Protein AF-A0A7V6C070-F1 (afdb_monomer)

Sequence (90 aa):
MRPPKCVICNRTLRDNVDFARVNFTLSQEDAAYNEEMRNRKPPIIGWSVRGEAWFCEFHIEAAKNNRDLSLSEAIKKIKNGSASKDSRAK

pLDDT: mean 83.17, std 14.58, range [36.03, 94.5]

Foldseek 3Di:
DQAAAAPQVRDGDDPPFDKDKAAADDDPVLVVVQVVQCPDPVRDPPDDRARIGMHTPVCVVLRNVRRDHGPVVSSVVSNVVVVVVPPDDD

Mean predicted aligned error: 7.17 Å

Nearest PDB structures (foldseek):
  8ove-assembly1_AV  TM=3.292E-01  e=1.668E-01  Trypanosoma brucei brucei
  8a3w-assembly1_Sb  TM=3.575E-01  e=3.757E-01  Leishmania major strain Friedlin
  8rxx-assembly1_Sb  TM=3.286E-01  e=6.033E-01  Leishmania major strain Friedlin
  8oo0-assembly1_Sa  TM=3.173E-01  e=3.757E-01  Thermochaetoides thermophila

Radius of gyration: 14.94 Å; Cα contacts (8 Å, |Δi|>4): 106; chains: 1; bounding box: 33×30×48 Å

Secondary structure (DSSP, 8-state):
-PPPB-TTT-PBP-TTS-EEEEE-BPPHHHHHHHHHHHH-SS--TT---TTEEEEETTTHHHHHTTTTSBHHHHHHHHHHHHGGG-----

Structure (mmCIF, N/CA/C/O backbone):
data_AF-A0A7V6C070-F1
#
_entry.id   AF-A0A7V6C070-F1
#
loop_
_atom_site.group_PDB
_atom_site.id
_atom_site.type_symbol
_atom_site.label_atom_id
_atom_site.label_alt_id
_atom_site.label_comp_id
_atom_site.label_asym_id
_atom_site.label_entity_id
_atom_site.label_seq_id
_atom_site.pdbx_PDB_ins_code
_atom_site.Cartn_x
_atom_site.Cartn_y
_atom_site.Cartn_z
_atom_site.occupancy
_atom_site.B_iso_or_equiv
_atom_site.auth_seq_id
_atom_site.auth_comp_id
_atom_site.auth_asym_id
_atom_site.auth_atom_id
_atom_site.pdbx_PDB_model_num
ATOM 1 N N . MET A 1 1 ? 13.106 -14.114 1.503 1.00 56.16 1 MET A N 1
ATOM 2 C CA . MET A 1 1 ? 12.115 -13.016 1.425 1.00 56.16 1 MET A CA 1
ATOM 3 C C . MET A 1 1 ? 11.884 -12.470 2.824 1.00 56.16 1 MET A C 1
ATOM 5 O O . MET A 1 1 ? 11.765 -13.271 3.742 1.00 56.16 1 MET A O 1
ATOM 9 N N . ARG A 1 2 ? 11.865 -11.143 3.021 1.00 66.12 2 ARG A N 1
ATOM 10 C CA . ARG A 1 2 ? 11.416 -10.584 4.308 1.00 66.12 2 ARG A CA 1
ATOM 11 C C . ARG A 1 2 ? 9.915 -10.869 4.448 1.00 66.12 2 ARG A C 1
ATOM 13 O O . ARG A 1 2 ? 9.204 -10.683 3.461 1.00 66.12 2 ARG A O 1
ATOM 20 N N . PRO A 1 3 ? 9.438 -11.319 5.616 1.00 77.75 3 PRO A N 1
ATOM 21 C CA . PRO A 1 3 ? 8.020 -11.576 5.802 1.00 77.75 3 PRO A CA 1
ATOM 22 C C . PRO A 1 3 ? 7.228 -10.264 5.667 1.00 77.75 3 PRO A C 1
ATOM 24 O O . PRO A 1 3 ? 7.738 -9.205 6.066 1.00 77.75 3 PRO A O 1
ATOM 27 N N . PRO A 1 4 ? 6.015 -10.307 5.091 1.00 86.69 4 PRO A N 1
ATOM 28 C CA . PRO A 1 4 ? 5.195 -9.118 4.927 1.00 86.69 4 PRO A CA 1
ATOM 29 C C . PRO A 1 4 ? 4.880 -8.508 6.297 1.00 86.69 4 PRO A C 1
ATOM 31 O O . PRO A 1 4 ? 4.738 -9.208 7.299 1.00 86.69 4 PRO A O 1
ATOM 34 N N . LYS A 1 5 ? 4.808 -7.178 6.366 1.00 90.62 5 LYS A N 1
ATOM 35 C CA . LYS A 1 5 ? 4.505 -6.445 7.602 1.00 90.62 5 LYS A CA 1
ATOM 36 C C . LYS A 1 5 ? 3.315 -5.539 7.385 1.00 90.62 5 LYS A C 1
ATOM 38 O O . LYS A 1 5 ? 3.257 -4.842 6.377 1.00 90.62 5 LYS A O 1
ATOM 43 N N . CYS A 1 6 ? 2.402 -5.503 8.350 1.00 91.62 6 CYS A N 1
ATOM 44 C CA . CYS A 1 6 ? 1.324 -4.525 8.314 1.00 91.62 6 CYS A CA 1
ATOM 45 C C . CYS A 1 6 ? 1.911 -3.113 8.431 1.00 91.62 6 CYS A C 1
ATOM 47 O O . CYS A 1 6 ? 2.584 -2.819 9.416 1.00 91.62 6 CYS A O 1
ATOM 49 N N . VAL A 1 7 ? 1.621 -2.229 7.475 1.00 91.94 7 VAL A N 1
ATOM 50 C CA . VAL A 1 7 ? 2.143 -0.847 7.474 1.00 91.94 7 VAL A CA 1
ATOM 51 C C . VAL A 1 7 ? 1.597 0.012 8.628 1.00 91.94 7 VAL A C 1
ATOM 53 O O . VAL A 1 7 ? 2.208 1.006 9.015 1.00 91.94 7 VAL A O 1
ATOM 56 N N . ILE A 1 8 ? 0.459 -0.385 9.208 1.00 92.06 8 ILE A N 1
ATOM 57 C CA . ILE A 1 8 ? -0.170 0.303 10.342 1.00 92.06 8 ILE A CA 1
ATOM 58 C C . ILE A 1 8 ? 0.409 -0.194 11.673 1.00 92.06 8 ILE A C 1
ATOM 60 O O . ILE A 1 8 ? 0.955 0.602 12.429 1.00 92.06 8 ILE A O 1
ATOM 64 N N . CYS A 1 9 ? 0.341 -1.506 11.938 1.00 89.25 9 CYS A N 1
ATOM 65 C CA . CYS A 1 9 ? 0.805 -2.105 13.199 1.00 89.25 9 CYS A CA 1
ATOM 66 C C . CYS A 1 9 ? 2.324 -2.294 13.285 1.00 89.25 9 CYS A C 1
ATOM 68 O O . CYS A 1 9 ? 2.835 -2.613 14.353 1.00 89.25 9 CYS A O 1
ATOM 70 N N . ASN A 1 10 ? 3.027 -2.268 12.150 1.00 89.00 10 ASN A N 1
ATOM 71 C CA . ASN A 1 10 ? 4.413 -2.726 12.007 1.00 89.00 10 ASN A CA 1
ATOM 72 C C . ASN A 1 10 ? 4.657 -4.189 12.461 1.00 89.00 10 ASN A C 1
ATOM 74 O O . ASN A 1 10 ? 5.799 -4.619 12.637 1.00 89.00 10 ASN A O 1
ATOM 78 N N . ARG A 1 11 ? 3.585 -4.981 12.632 1.00 85.75 11 ARG A N 1
ATOM 79 C CA . ARG A 1 11 ? 3.651 -6.399 13.011 1.00 85.75 11 ARG A CA 1
ATOM 80 C C . ARG A 1 11 ? 3.967 -7.271 11.801 1.00 85.75 11 ARG A C 1
ATOM 82 O O . ARG A 1 11 ? 3.468 -7.018 10.703 1.00 85.75 11 ARG A O 1
ATOM 89 N N . THR A 1 12 ? 4.768 -8.309 12.021 1.00 88.69 12 THR A N 1
ATOM 90 C CA . THR A 1 12 ? 5.050 -9.324 11.000 1.00 88.69 12 THR A CA 1
ATOM 91 C C . THR A 1 12 ? 3.802 -10.163 10.764 1.00 88.69 12 THR A C 1
ATOM 93 O O . THR A 1 12 ? 3.213 -10.670 11.714 1.00 88.69 12 THR A O 1
ATOM 96 N N . LEU A 1 13 ? 3.404 -10.286 9.506 1.00 86.50 13 LEU A N 1
ATOM 97 C CA . LEU A 1 13 ? 2.301 -11.118 9.057 1.00 86.50 13 LEU A CA 1
ATOM 98 C C . LEU A 1 13 ? 2.870 -12.521 8.810 1.00 86.50 13 LEU A C 1
ATOM 100 O O . LEU A 1 13 ? 3.851 -12.670 8.080 1.00 86.50 13 LEU A O 1
ATOM 104 N N . ARG A 1 14 ? 2.322 -13.521 9.501 1.00 80.75 14 ARG A N 1
ATOM 105 C CA . ARG A 1 14 ? 2.711 -14.933 9.391 1.00 80.75 14 ARG A CA 1
A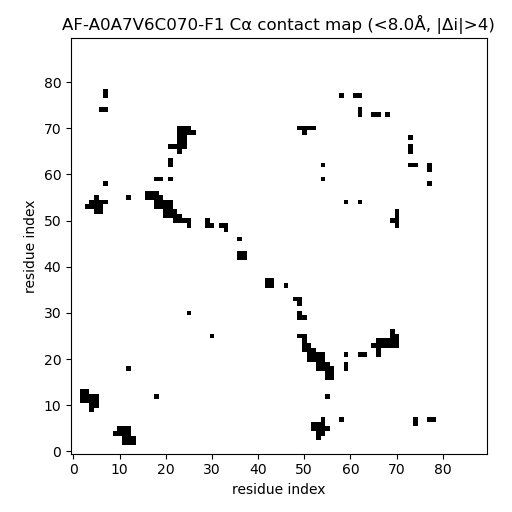TOM 106 C C . ARG A 1 14 ? 1.511 -15.756 8.938 1.00 80.75 14 ARG A C 1
ATOM 108 O O . ARG A 1 14 ? 0.378 -15.283 9.016 1.00 80.75 14 ARG A O 1
ATOM 115 N N . ASP A 1 15 ? 1.797 -16.968 8.485 1.00 65.06 15 ASP A N 1
ATOM 116 C CA . ASP A 1 15 ? 0.810 -17.931 8.006 1.00 65.06 15 ASP A CA 1
ATOM 117 C C . ASP A 1 15 ? -0.291 -18.171 9.063 1.00 65.06 15 ASP A C 1
ATOM 119 O O . ASP A 1 15 ? -0.001 -18.204 10.262 1.00 65.06 15 ASP A O 1
ATOM 123 N N . ASN A 1 16 ? -1.542 -18.326 8.605 1.00 62.72 16 ASN A N 1
ATOM 124 C CA . ASN A 1 16 ? -2.797 -18.467 9.379 1.00 62.72 16 ASN A CA 1
ATOM 125 C C . ASN A 1 16 ? -3.494 -17.182 9.866 1.00 62.72 16 ASN A C 1
ATOM 127 O O . ASN A 1 16 ? -4.399 -17.263 10.693 1.00 62.72 16 ASN A O 1
ATOM 131 N N . VAL A 1 17 ? -3.124 -16.006 9.358 1.00 72.44 17 VAL A N 1
ATOM 132 C CA . VAL A 1 17 ? -3.869 -14.760 9.606 1.00 72.44 17 VAL A CA 1
ATOM 133 C C . VAL A 1 17 ? -4.296 -14.177 8.269 1.00 72.44 17 VAL A C 1
ATOM 135 O O . VAL A 1 17 ? -3.479 -14.121 7.351 1.00 72.44 17 VAL A O 1
ATOM 138 N N . ASP A 1 18 ? -5.537 -13.711 8.149 1.00 84.00 18 ASP A N 1
ATOM 139 C CA . ASP A 1 18 ? -5.966 -13.006 6.944 1.00 84.00 18 ASP A CA 1
ATOM 140 C C . ASP A 1 18 ? -5.132 -11.729 6.781 1.00 84.00 18 ASP A C 1
ATOM 142 O O . ASP A 1 18 ? -5.121 -10.828 7.623 1.00 84.00 18 ASP A O 1
ATOM 146 N N . PHE A 1 19 ? -4.372 -11.645 5.696 1.00 89.94 19 PHE A N 1
ATOM 147 C CA . PHE A 1 19 ? -3.642 -10.444 5.328 1.00 89.94 19 PHE A CA 1
ATOM 148 C C . PHE A 1 19 ? -3.616 -10.302 3.814 1.00 89.94 19 PHE A C 1
ATOM 150 O O . PHE A 1 19 ? -3.588 -11.284 3.078 1.00 89.94 19 PHE A O 1
ATOM 157 N N . ALA A 1 20 ? -3.599 -9.063 3.332 1.00 90.44 20 ALA A N 1
ATOM 158 C CA . ALA A 1 20 ? -3.464 -8.816 1.905 1.00 90.44 20 ALA A CA 1
ATOM 159 C C . ALA A 1 20 ? -2.637 -7.578 1.621 1.00 90.44 20 ALA A C 1
ATOM 161 O O . ALA A 1 20 ? -2.511 -6.660 2.441 1.00 90.44 20 ALA A O 1
ATOM 162 N N . ARG A 1 21 ? -2.098 -7.569 0.407 1.00 91.88 21 ARG A N 1
ATOM 163 C CA . ARG A 1 21 ? -1.517 -6.389 -0.205 1.00 91.88 21 ARG A CA 1
ATOM 164 C C . ARG A 1 21 ? -2.631 -5.596 -0.876 1.00 91.88 21 ARG A C 1
ATOM 166 O O . ARG A 1 21 ? -3.426 -6.165 -1.621 1.00 91.88 21 ARG A O 1
ATOM 173 N N . VAL A 1 22 ? -2.687 -4.303 -0.594 1.00 93.38 22 VAL A N 1
ATOM 174 C CA . VAL A 1 22 ? -3.651 -3.374 -1.187 1.00 93.38 22 VAL A CA 1
ATOM 175 C C . VAL A 1 22 ? -2.886 -2.345 -2.007 1.00 93.38 22 VAL A C 1
ATOM 177 O O . VAL A 1 22 ? -1.847 -1.848 -1.564 1.00 93.38 22 VAL A O 1
ATOM 180 N N . ASN A 1 23 ? -3.419 -2.055 -3.192 1.00 93.75 23 ASN A N 1
ATOM 181 C CA . ASN A 1 23 ? -2.888 -1.065 -4.116 1.00 93.75 23 ASN A CA 1
ATOM 182 C C . ASN A 1 23 ? -3.689 0.230 -3.967 1.00 93.75 23 ASN A C 1
ATOM 184 O O . ASN A 1 23 ? -4.919 0.191 -3.893 1.00 93.75 23 ASN A O 1
ATOM 188 N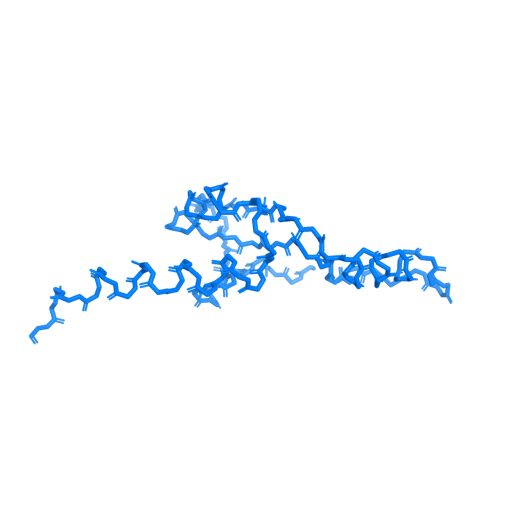 N . PHE A 1 24 ? -2.980 1.348 -3.933 1.00 94.50 24 PHE A N 1
ATOM 189 C CA . PHE A 1 24 ? -3.509 2.695 -3.768 1.00 94.50 24 PHE A CA 1
ATOM 190 C C . PHE A 1 24 ? -3.281 3.520 -5.027 1.00 94.50 24 PHE A C 1
ATOM 192 O O . PHE A 1 24 ? -2.421 3.193 -5.851 1.00 94.50 24 PHE A O 1
ATOM 199 N N . THR A 1 25 ? -4.017 4.621 -5.143 1.00 9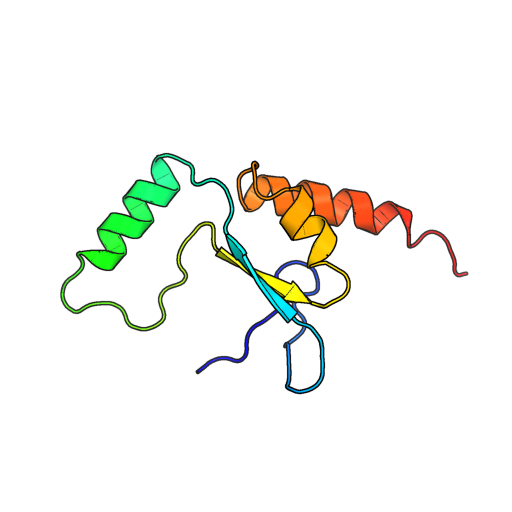3.75 25 THR A N 1
ATOM 200 C CA . THR A 1 25 ? -3.767 5.631 -6.169 1.00 93.75 25 THR A CA 1
ATOM 201 C C . THR A 1 25 ? -2.333 6.143 -6.068 1.00 93.75 25 THR A C 1
ATOM 203 O O . THR A 1 25 ? -1.853 6.523 -4.997 1.00 93.75 25 THR A O 1
ATOM 206 N N . LEU A 1 26 ? -1.637 6.146 -7.202 1.00 92.56 26 LEU A N 1
ATOM 207 C CA . LEU A 1 26 ? -0.284 6.676 -7.305 1.00 92.56 26 LEU A CA 1
ATOM 208 C C . LEU A 1 26 ? -0.332 8.172 -7.590 1.00 92.56 26 LEU A C 1
ATOM 210 O O . LEU A 1 26 ? -1.094 8.622 -8.445 1.00 92.56 26 LEU A O 1
ATOM 214 N N . SER A 1 27 ? 0.530 8.933 -6.918 1.00 89.50 27 SER A N 1
ATOM 215 C CA . SER A 1 27 ? 0.884 10.266 -7.397 1.00 89.50 27 SER A CA 1
ATOM 216 C C . SER A 1 27 ? 1.738 10.155 -8.667 1.00 89.50 27 SER A C 1
ATOM 218 O O . SER A 1 27 ? 2.316 9.103 -8.961 1.00 89.50 27 SER A O 1
ATOM 220 N N . GLN A 1 28 ? 1.858 11.253 -9.415 1.00 90.12 28 GLN A N 1
ATOM 221 C CA . GLN A 1 28 ? 2.742 11.307 -10.584 1.00 90.12 28 GLN A CA 1
ATOM 222 C C . GLN A 1 28 ? 4.201 10.993 -10.209 1.00 90.12 28 GLN A C 1
ATOM 224 O O . GLN A 1 28 ? 4.890 10.282 -10.937 1.00 90.12 28 GLN A O 1
ATOM 229 N N . GLU A 1 29 ? 4.649 11.463 -9.043 1.00 89.38 29 GLU A N 1
ATOM 230 C CA . GLU A 1 29 ? 5.988 11.194 -8.511 1.00 89.38 29 GLU A CA 1
ATOM 231 C C . GLU A 1 29 ? 6.185 9.712 -8.161 1.00 89.38 29 GLU A C 1
ATOM 233 O O . GLU A 1 29 ? 7.230 9.135 -8.458 1.00 89.38 29 GLU A O 1
ATOM 238 N N . ASP A 1 30 ? 5.178 9.072 -7.559 1.00 89.44 30 ASP A N 1
ATOM 239 C CA . ASP A 1 30 ? 5.242 7.652 -7.211 1.00 89.44 30 ASP A CA 1
ATOM 240 C C . ASP A 1 30 ? 5.234 6.762 -8.455 1.00 89.44 30 ASP A C 1
ATOM 242 O O . ASP A 1 30 ? 5.964 5.770 -8.508 1.00 89.44 30 ASP A O 1
ATOM 246 N N . ALA A 1 31 ? 4.453 7.132 -9.472 1.00 91.25 31 ALA A N 1
ATOM 247 C CA . ALA A 1 31 ? 4.454 6.455 -10.762 1.00 91.25 31 ALA A CA 1
ATOM 248 C C . ALA A 1 31 ? 5.821 6.571 -11.457 1.00 91.25 31 ALA A C 1
ATOM 250 O O . ALA A 1 31 ? 6.372 5.551 -11.873 1.00 91.25 31 ALA A O 1
ATOM 251 N N . ALA A 1 32 ? 6.401 7.777 -11.503 1.00 92.00 32 ALA A N 1
ATOM 252 C CA . ALA A 1 32 ? 7.717 8.015 -12.092 1.00 92.00 32 ALA A CA 1
ATOM 253 C C . ALA A 1 32 ? 8.827 7.245 -11.357 1.00 92.00 32 ALA A C 1
ATOM 255 O O . ALA A 1 32 ? 9.648 6.588 -11.992 1.00 92.00 32 ALA A O 1
ATOM 256 N N . TYR A 1 33 ? 8.816 7.245 -10.019 1.00 90.69 33 TYR A N 1
ATOM 257 C CA . TYR A 1 33 ? 9.751 6.446 -9.221 1.00 90.69 33 TYR A CA 1
ATOM 258 C C . TYR A 1 33 ? 9.606 4.950 -9.513 1.00 90.69 33 TYR A C 1
ATOM 260 O O . TYR A 1 33 ? 10.598 4.233 -9.663 1.00 90.69 33 TYR A O 1
ATOM 268 N N . ASN A 1 34 ? 8.363 4.469 -9.596 1.00 91.31 34 ASN A N 1
ATOM 269 C CA . ASN A 1 34 ? 8.096 3.065 -9.863 1.00 91.31 34 ASN A CA 1
ATOM 270 C C . ASN A 1 34 ? 8.594 2.635 -11.250 1.00 91.31 34 ASN A C 1
ATOM 272 O O . ASN A 1 34 ? 9.117 1.530 -11.414 1.00 91.31 34 ASN A O 1
ATOM 276 N N . GLU A 1 35 ? 8.440 3.506 -12.243 1.00 91.25 35 GLU A N 1
ATOM 277 C CA . GLU A 1 35 ? 8.957 3.308 -13.593 1.00 91.25 35 GLU A CA 1
ATOM 278 C C . GLU A 1 35 ? 10.490 3.351 -13.632 1.00 91.25 35 GLU A C 1
ATOM 280 O O . GLU A 1 35 ? 11.109 2.455 -14.210 1.00 91.25 35 GLU A O 1
ATOM 285 N N . GLU A 1 36 ? 11.117 4.318 -12.955 1.00 90.38 36 GLU A N 1
ATOM 286 C CA . GLU A 1 36 ? 12.576 4.418 -12.850 1.00 90.38 36 GLU A CA 1
ATOM 287 C C . GLU A 1 36 ? 13.171 3.123 -12.281 1.00 90.38 36 GLU A C 1
ATOM 289 O O . GLU A 1 36 ? 14.076 2.534 -12.872 1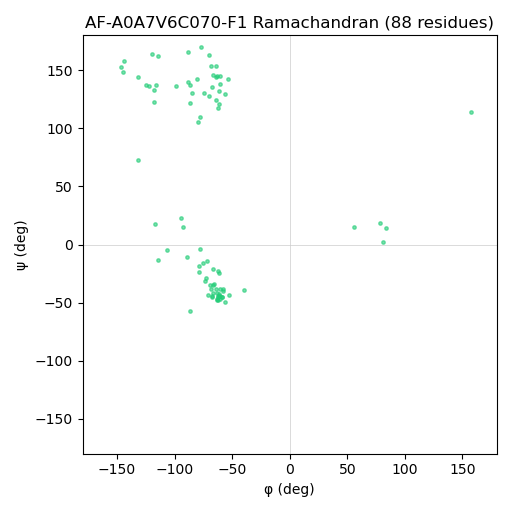.00 90.38 36 GLU A O 1
ATOM 294 N N . MET A 1 37 ? 12.627 2.629 -11.164 1.00 88.50 37 MET A N 1
ATOM 295 C CA . MET A 1 37 ? 13.112 1.409 -10.515 1.00 88.50 37 MET A CA 1
ATOM 296 C C . MET A 1 37 ? 12.906 0.159 -11.373 1.00 88.50 37 MET A C 1
ATOM 298 O O . MET A 1 37 ? 13.756 -0.733 -11.361 1.00 88.50 37 MET A O 1
ATOM 302 N N . ARG A 1 38 ? 11.819 0.102 -12.153 1.00 87.19 38 ARG A N 1
ATOM 303 C CA . ARG A 1 38 ? 11.570 -0.978 -13.120 1.00 87.19 38 ARG A CA 1
ATOM 304 C C . ARG A 1 38 ? 12.583 -0.966 -14.270 1.00 87.19 38 ARG A C 1
ATOM 306 O O . ARG A 1 38 ? 12.966 -2.034 -14.740 1.00 87.19 38 ARG A O 1
ATOM 313 N N . ASN A 1 39 ? 13.019 0.218 -14.695 1.00 89.12 39 ASN A N 1
ATOM 314 C CA . ASN A 1 39 ? 13.929 0.405 -15.827 1.00 89.12 39 ASN A CA 1
ATOM 315 C C . ASN A 1 39 ? 15.420 0.373 -15.443 1.00 89.12 39 ASN A C 1
ATOM 317 O O . ASN A 1 39 ? 16.278 0.305 -16.329 1.00 89.12 39 ASN A O 1
ATOM 321 N N . ARG A 1 40 ? 15.759 0.396 -14.145 1.00 88.25 40 ARG A N 1
ATOM 322 C CA . ARG A 1 40 ? 17.150 0.287 -13.681 1.00 88.25 40 ARG A CA 1
ATOM 323 C C . ARG A 1 40 ? 17.787 -1.037 -14.108 1.00 88.25 40 ARG A C 1
ATOM 325 O O . ARG A 1 40 ? 17.191 -2.108 -14.012 1.00 88.25 40 ARG A O 1
ATOM 332 N N . LYS A 1 41 ? 19.046 -0.949 -14.547 1.00 85.31 41 LYS A N 1
ATOM 333 C CA . LYS A 1 41 ? 19.902 -2.095 -14.869 1.00 85.31 41 LYS A CA 1
ATOM 334 C C . LYS A 1 41 ? 21.129 -2.088 -13.947 1.00 85.31 41 LYS A C 1
ATOM 336 O O . LYS A 1 41 ? 21.862 -1.101 -13.962 1.00 85.31 41 LYS A O 1
ATOM 341 N N . PRO A 1 42 ? 21.374 -3.161 -13.177 1.00 82.75 42 PRO A N 1
ATOM 342 C CA . PRO A 1 42 ? 20.549 -4.368 -13.058 1.00 82.75 42 PRO A CA 1
ATOM 343 C C . PRO A 1 42 ? 19.200 -4.095 -12.355 1.00 82.75 42 PRO A C 1
ATOM 345 O O . PRO A 1 42 ? 19.111 -3.156 -11.560 1.00 82.75 42 PRO A O 1
ATOM 348 N N . PRO A 1 43 ? 18.154 -4.900 -12.629 1.00 78.75 43 PRO A N 1
ATOM 349 C CA . PRO A 1 43 ? 16.870 -4.766 -11.951 1.00 78.75 43 PRO A CA 1
ATOM 350 C C . PRO A 1 43 ? 17.041 -4.995 -10.448 1.00 78.75 43 PRO A C 1
ATOM 352 O O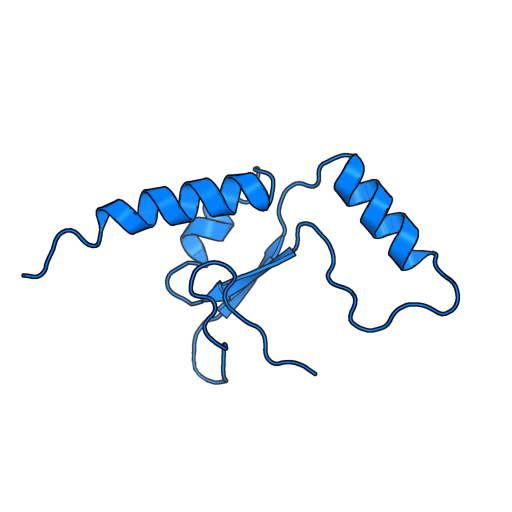 . PRO A 1 43 ? 17.655 -5.974 -10.016 1.00 78.75 43 PRO A O 1
ATOM 355 N N . ILE A 1 44 ? 16.482 -4.097 -9.639 1.00 79.62 44 ILE A N 1
ATOM 356 C CA . ILE A 1 44 ? 16.533 -4.220 -8.181 1.00 79.62 44 ILE A CA 1
ATOM 357 C C . ILE A 1 44 ? 15.467 -5.232 -7.761 1.00 79.62 44 ILE A C 1
ATOM 359 O O . ILE A 1 44 ? 14.278 -4.937 -7.779 1.00 79.62 44 ILE A O 1
ATOM 363 N N . ILE A 1 45 ? 15.865 -6.443 -7.381 1.00 75.62 45 ILE A N 1
ATOM 364 C CA . ILE A 1 45 ? 14.921 -7.466 -6.912 1.00 75.62 45 ILE A CA 1
ATOM 365 C C . ILE A 1 45 ? 14.447 -7.107 -5.499 1.00 75.62 45 ILE A C 1
ATOM 367 O O . ILE A 1 45 ? 15.251 -6.854 -4.604 1.00 75.62 45 ILE A O 1
ATOM 371 N N . GLY A 1 46 ? 13.129 -7.118 -5.285 1.00 72.69 46 GLY A N 1
ATOM 372 C CA . GLY A 1 46 ? 12.532 -6.872 -3.969 1.00 72.69 46 GLY A CA 1
ATOM 373 C C . GLY A 1 46 ? 12.472 -5.400 -3.552 1.00 72.69 46 GLY A C 1
ATOM 374 O O . GLY A 1 46 ? 12.313 -5.123 -2.363 1.00 72.69 46 GLY A O 1
ATOM 375 N N . TRP A 1 47 ? 12.594 -4.464 -4.499 1.00 80.31 47 TRP A N 1
ATOM 376 C CA . TRP A 1 47 ? 12.292 -3.059 -4.236 1.00 80.31 47 TRP A CA 1
ATOM 377 C C . TRP A 1 47 ? 10.812 -2.878 -3.869 1.00 80.31 47 TRP A C 1
ATOM 379 O O . TRP A 1 47 ? 9.931 -3.585 -4.367 1.00 80.31 47 TRP A O 1
ATOM 389 N N . SER A 1 48 ? 10.542 -1.940 -2.966 1.00 78.38 48 SER A N 1
ATOM 390 C CA . SER A 1 48 ? 9.180 -1.629 -2.541 1.00 78.38 48 SER A CA 1
ATOM 391 C C . SER A 1 48 ? 8.492 -0.780 -3.604 1.00 78.38 48 SER A C 1
ATOM 393 O O . SER A 1 48 ? 8.826 0.395 -3.759 1.00 78.38 48 SER A O 1
ATOM 395 N N . VAL A 1 49 ? 7.521 -1.369 -4.302 1.00 84.75 49 VAL A N 1
ATOM 396 C CA . VAL A 1 49 ? 6.635 -0.638 -5.215 1.00 84.75 49 VAL A CA 1
ATOM 397 C C . VAL A 1 49 ? 5.856 0.391 -4.401 1.00 84.75 49 VAL A C 1
ATOM 399 O O . VAL A 1 49 ? 5.160 0.042 -3.443 1.00 84.75 49 VAL A O 1
ATOM 402 N N . ARG A 1 50 ? 5.989 1.672 -4.748 1.00 88.75 50 ARG A N 1
ATOM 403 C CA . ARG A 1 50 ? 5.207 2.728 -4.102 1.00 88.75 50 ARG A CA 1
ATOM 404 C C . ARG A 1 50 ? 3.737 2.558 -4.451 1.00 88.75 50 ARG A C 1
ATOM 406 O O . ARG A 1 50 ? 3.417 2.118 -5.550 1.00 88.75 50 ARG A O 1
ATOM 413 N N . GLY A 1 51 ? 2.866 2.891 -3.502 1.00 89.25 51 GLY A N 1
ATOM 414 C CA . GLY A 1 51 ? 1.421 2.693 -3.626 1.00 89.25 51 GLY A CA 1
ATOM 415 C C . GLY A 1 51 ? 0.937 1.276 -3.338 1.00 89.25 51 GLY A C 1
ATOM 416 O O . GLY A 1 51 ? -0.260 1.035 -3.409 1.00 89.25 51 GLY A O 1
ATOM 417 N N . GLU A 1 52 ? 1.815 0.347 -2.961 1.00 91.56 52 GLU A N 1
ATOM 418 C CA . GLU A 1 52 ? 1.411 -0.979 -2.494 1.00 91.56 52 GLU A CA 1
ATOM 419 C C . GLU A 1 52 ? 1.855 -1.190 -1.049 1.00 91.56 52 GLU A C 1
ATOM 421 O O . GLU A 1 52 ? 3.005 -0.933 -0.685 1.00 91.56 52 GLU A O 1
ATOM 426 N N . ALA A 1 53 ? 0.956 -1.690 -0.205 1.00 91.94 53 ALA A N 1
ATOM 427 C CA . ALA A 1 53 ? 1.299 -2.016 1.174 1.00 91.94 53 ALA A CA 1
ATOM 428 C C . ALA A 1 53 ? 0.529 -3.230 1.686 1.00 91.94 53 ALA A C 1
ATOM 430 O O . ALA A 1 53 ? -0.579 -3.528 1.242 1.00 91.94 53 ALA A O 1
ATOM 431 N N . TRP A 1 54 ? 1.133 -3.930 2.644 1.00 92.38 54 TRP A N 1
ATOM 432 C CA . TRP A 1 54 ? 0.514 -5.056 3.330 1.00 92.38 54 TRP A CA 1
ATOM 433 C C . TRP A 1 54 ? -0.273 -4.583 4.554 1.00 92.38 54 TRP A C 1
A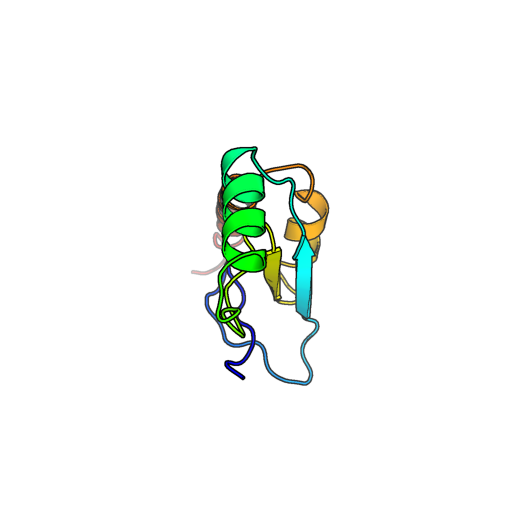TOM 435 O O . TRP A 1 54 ? 0.182 -3.725 5.318 1.00 92.38 54 TRP A O 1
ATOM 445 N N . PHE A 1 55 ? -1.437 -5.192 4.772 1.00 92.81 55 PHE A N 1
ATOM 446 C CA . PHE A 1 55 ? -2.314 -4.933 5.913 1.00 92.81 55 PHE A CA 1
ATOM 447 C C . PHE A 1 55 ? -2.739 -6.248 6.559 1.00 92.81 55 PHE A C 1
ATOM 449 O O . PHE A 1 55 ? -2.945 -7.241 5.866 1.00 92.81 55 PHE A O 1
ATOM 456 N N . CYS A 1 56 ? -2.865 -6.251 7.887 1.00 92.06 56 CYS A N 1
ATOM 457 C CA . CYS A 1 56 ? -3.470 -7.369 8.606 1.00 92.06 56 CYS A CA 1
ATOM 458 C C . CYS A 1 56 ? -4.999 -7.359 8.487 1.00 92.06 56 CYS A C 1
ATOM 460 O O . CYS A 1 56 ? -5.578 -6.344 8.106 1.00 92.06 56 CYS A O 1
ATOM 462 N N . GLU A 1 57 ? -5.626 -8.448 8.925 1.00 90.31 57 GLU A N 1
ATOM 463 C CA . GLU A 1 57 ? -7.075 -8.653 9.071 1.00 90.31 57 GLU A CA 1
ATOM 464 C C . GLU A 1 57 ? -7.837 -7.433 9.616 1.00 90.31 57 GLU A C 1
ATOM 466 O O . GLU A 1 57 ? -8.901 -7.093 9.119 1.00 90.31 57 GLU A O 1
ATOM 471 N N . PHE A 1 58 ? -7.261 -6.703 10.577 1.00 90.00 58 PHE A N 1
ATOM 472 C CA . PHE A 1 58 ? -7.917 -5.558 11.213 1.00 90.00 58 PHE A CA 1
ATOM 473 C C . PHE A 1 58 ? -7.875 -4.277 10.373 1.00 90.00 58 PHE A C 1
ATOM 475 O O . PHE A 1 58 ? -8.691 -3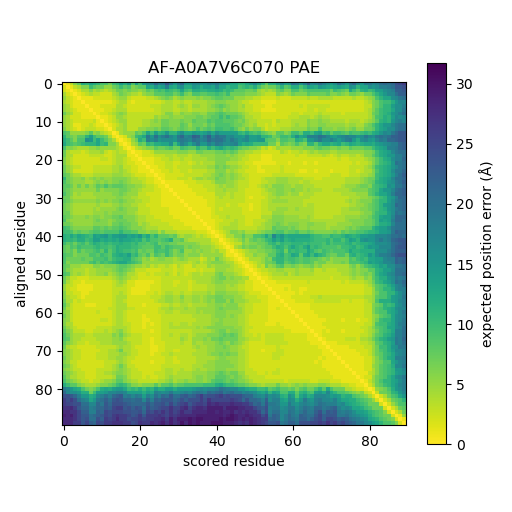.380 10.566 1.00 90.00 58 PHE A O 1
ATOM 482 N N . HIS A 1 59 ? -6.909 -4.160 9.460 1.00 92.75 59 HIS A N 1
ATOM 483 C CA . HIS A 1 59 ? -6.674 -2.940 8.681 1.00 92.75 59 HIS A CA 1
ATOM 484 C C . HIS A 1 59 ? -6.944 -3.114 7.186 1.00 92.75 59 HIS A C 1
ATOM 486 O O . HIS A 1 59 ? -7.018 -2.118 6.470 1.00 92.75 59 HIS A O 1
ATOM 492 N N . ILE A 1 60 ? -7.090 -4.349 6.704 1.00 92.00 60 ILE A N 1
ATOM 493 C CA . ILE A 1 60 ? -7.290 -4.654 5.286 1.00 92.00 60 ILE A CA 1
ATOM 494 C C . ILE A 1 60 ? -8.580 -4.034 4.736 1.00 92.00 60 ILE A C 1
ATOM 496 O O . ILE A 1 60 ? -8.557 -3.468 3.646 1.00 92.00 60 ILE A O 1
ATOM 500 N N . GLU A 1 61 ? -9.690 -4.083 5.473 1.00 92.50 61 GLU A N 1
ATOM 501 C CA . GLU A 1 61 ? -10.955 -3.487 5.025 1.00 92.50 61 GLU A CA 1
ATOM 502 C C . GLU A 1 61 ? -10.868 -1.961 4.976 1.00 92.50 61 GLU A C 1
ATOM 504 O O . GLU A 1 61 ? -11.229 -1.343 3.975 1.00 92.50 61 GLU A O 1
ATOM 509 N N . ALA A 1 62 ? -10.294 -1.347 6.014 1.00 92.44 62 ALA A N 1
ATOM 510 C CA . ALA A 1 62 ? -10.067 0.094 6.044 1.00 92.44 62 ALA A CA 1
ATOM 511 C C . ALA A 1 62 ? -9.142 0.548 4.899 1.00 92.44 62 ALA A C 1
ATOM 513 O O . ALA A 1 62 ? -9.386 1.586 4.285 1.00 92.44 62 ALA A O 1
ATOM 514 N N . ALA A 1 63 ? -8.120 -0.247 4.571 1.00 93.12 63 ALA A N 1
ATOM 515 C CA . ALA A 1 63 ? -7.247 -0.016 3.426 1.00 93.12 63 ALA A CA 1
ATOM 516 C C . ALA A 1 63 ? -8.001 -0.098 2.094 1.00 93.12 63 ALA A C 1
ATOM 518 O O . ALA A 1 63 ? -7.895 0.821 1.286 1.00 93.12 63 ALA A O 1
ATOM 519 N N . LYS A 1 64 ? -8.814 -1.143 1.885 1.00 93.50 64 LYS A N 1
ATOM 520 C CA . LYS A 1 64 ? -9.637 -1.300 0.673 1.00 93.50 64 LYS A CA 1
ATOM 521 C C . LYS A 1 64 ? -10.594 -0.123 0.468 1.00 93.50 64 LYS A C 1
ATOM 523 O O . LYS A 1 64 ? -10.717 0.357 -0.654 1.00 93.50 64 LYS A O 1
ATOM 528 N N . ASN A 1 65 ? -11.195 0.380 1.545 1.00 94.31 65 ASN A N 1
ATOM 529 C CA . ASN A 1 65 ? -12.117 1.522 1.509 1.00 94.31 65 ASN A CA 1
ATOM 530 C C . ASN A 1 65 ? -11.430 2.871 1.242 1.00 94.31 65 ASN A C 1
ATOM 532 O O . ASN A 1 65 ? -12.107 3.854 0.967 1.00 94.31 65 ASN A O 1
ATOM 536 N N . ASN A 1 66 ? -10.100 2.943 1.349 1.00 93.06 66 ASN A N 1
ATOM 537 C CA . ASN A 1 66 ? -9.321 4.159 1.103 1.00 93.06 66 ASN A CA 1
ATOM 538 C C . ASN A 1 66 ? -8.350 3.995 -0.077 1.00 93.06 66 ASN A C 1
ATOM 540 O O . ASN A 1 66 ? -7.412 4.779 -0.199 1.00 93.06 66 ASN A O 1
ATOM 544 N N . ARG A 1 67 ? -8.557 2.990 -0.941 1.00 92.06 67 ARG A N 1
ATOM 545 C CA . ARG A 1 67 ? -7.682 2.706 -2.091 1.00 92.06 67 ARG A CA 1
ATOM 546 C C . ARG A 1 67 ? -7.600 3.853 -3.101 1.00 92.06 67 ARG A C 1
ATOM 548 O O . ARG A 1 67 ? -6.611 3.956 -3.813 1.00 92.06 67 ARG A O 1
ATOM 555 N N . ASP A 1 68 ? -8.626 4.701 -3.143 1.00 93.00 68 ASP A N 1
ATOM 556 C CA . ASP A 1 68 ? -8.702 5.832 -4.071 1.00 93.00 68 ASP A CA 1
ATOM 557 C C . ASP A 1 68 ? -7.780 6.993 -3.655 1.00 93.00 68 ASP A C 1
ATOM 559 O O . ASP A 1 68 ? -7.477 7.867 -4.465 1.00 93.00 68 ASP A O 1
ATOM 563 N N . LEU A 1 69 ? -7.302 6.995 -2.407 1.00 92.19 69 LEU A N 1
ATOM 564 C CA . LEU A 1 69 ? -6.325 7.957 -1.895 1.00 92.19 69 LEU A CA 1
ATOM 565 C C . LEU A 1 69 ? -4.893 7.481 -2.144 1.00 92.19 69 LEU A C 1
ATOM 567 O O . LEU A 1 69 ? -4.656 6.296 -2.382 1.00 92.19 69 LEU A O 1
ATOM 571 N N . SER A 1 70 ? -3.920 8.384 -1.998 1.00 92.12 70 SER A N 1
ATOM 572 C CA . SER A 1 70 ? -2.517 7.969 -1.944 1.00 92.12 70 SER A CA 1
ATOM 573 C C . SER A 1 70 ? -2.240 7.102 -0.711 1.00 92.12 70 SER A C 1
ATOM 575 O O . SER A 1 70 ? -2.886 7.246 0.332 1.00 92.12 70 SER A O 1
ATOM 577 N N . LEU A 1 71 ? -1.229 6.228 -0.785 1.00 91.38 71 LEU A N 1
ATOM 578 C CA . LEU A 1 71 ? -0.843 5.359 0.337 1.00 91.38 71 LEU A CA 1
ATOM 579 C C . LEU A 1 71 ? -0.599 6.162 1.628 1.00 91.38 71 LEU A C 1
ATOM 581 O O . LEU A 1 71 ? -1.057 5.777 2.704 1.00 91.38 71 LEU A O 1
ATOM 585 N N . SER A 1 72 ? 0.090 7.300 1.523 1.00 89.62 72 SER A N 1
ATOM 586 C CA . SER A 1 72 ? 0.385 8.180 2.659 1.00 89.62 72 SER A CA 1
ATOM 587 C C . SER A 1 72 ? -0.879 8.764 3.295 1.00 89.62 72 SER A C 1
ATOM 589 O O . SER A 1 72 ? -0.983 8.827 4.522 1.00 89.62 72 SER A O 1
ATOM 591 N N . GLU A 1 73 ? -1.853 9.181 2.487 1.00 91.19 73 GLU A N 1
ATOM 592 C CA . GLU A 1 73 ? -3.132 9.710 2.971 1.00 91.19 73 GLU A CA 1
ATOM 593 C C . GLU A 1 73 ? -4.011 8.618 3.572 1.00 91.19 73 GLU A C 1
ATOM 595 O O . GLU A 1 73 ? -4.570 8.803 4.656 1.00 91.19 73 GLU A O 1
ATOM 600 N N . ALA A 1 74 ? -4.081 7.458 2.917 1.00 91.69 74 ALA A N 1
ATOM 601 C CA . ALA A 1 74 ? -4.801 6.303 3.424 1.00 91.69 74 ALA A CA 1
ATOM 602 C C . ALA A 1 74 ? -4.249 5.867 4.786 1.00 91.69 74 ALA A C 1
ATOM 604 O O . ALA A 1 74 ? -5.020 5.681 5.723 1.00 91.69 74 ALA A O 1
ATOM 605 N N . ILE A 1 75 ? -2.922 5.791 4.950 1.00 91.44 75 ILE A N 1
ATOM 606 C CA . ILE A 1 75 ? -2.295 5.469 6.241 1.00 91.44 75 ILE A CA 1
ATOM 607 C C . ILE A 1 75 ? -2.695 6.483 7.318 1.00 91.44 75 ILE A C 1
ATOM 609 O O . ILE A 1 75 ? -3.047 6.073 8.425 1.00 91.44 75 ILE A O 1
ATOM 613 N N . LYS A 1 76 ? -2.662 7.789 7.017 1.00 91.50 76 LYS A N 1
ATOM 614 C CA . LYS A 1 76 ? -3.075 8.838 7.967 1.00 91.50 76 LYS A CA 1
ATOM 615 C C . LYS A 1 76 ? -4.540 8.671 8.377 1.00 91.50 76 LYS A C 1
ATOM 617 O O . LYS A 1 76 ? -4.837 8.691 9.569 1.00 91.50 76 LYS A O 1
ATOM 622 N N . LYS A 1 77 ? -5.445 8.445 7.418 1.00 91.00 77 LYS A N 1
ATOM 623 C CA . LYS A 1 77 ? -6.870 8.209 7.700 1.00 91.00 77 LYS A CA 1
ATOM 624 C C . LYS A 1 77 ? -7.101 6.951 8.528 1.00 91.00 77 LYS A C 1
ATOM 626 O O . LYS A 1 77 ? -7.830 7.012 9.512 1.00 91.00 77 LYS A O 1
ATOM 631 N N . ILE A 1 78 ? -6.477 5.834 8.157 1.00 90.31 78 ILE A N 1
ATOM 632 C CA . ILE A 1 78 ? -6.640 4.557 8.860 1.00 90.31 78 ILE A CA 1
ATOM 633 C C . ILE A 1 78 ? -6.133 4.688 10.298 1.00 90.31 78 ILE A C 1
ATOM 635 O O . ILE A 1 78 ? -6.854 4.300 11.208 1.00 90.31 78 ILE A O 1
ATOM 639 N N . LYS A 1 79 ? -4.961 5.306 10.516 1.00 88.00 79 LYS A N 1
ATOM 640 C CA . LYS A 1 79 ? -4.408 5.549 11.862 1.00 88.00 79 LYS A CA 1
ATOM 641 C C . LYS A 1 79 ? -5.312 6.436 12.718 1.00 88.00 79 LYS A C 1
ATOM 643 O O . LYS A 1 79 ? -5.566 6.114 13.878 1.00 88.00 79 LYS A O 1
ATOM 648 N N . ASN A 1 80 ? -5.832 7.519 12.143 1.00 81.56 80 ASN A N 1
ATOM 649 C CA . ASN A 1 80 ? -6.725 8.433 12.853 1.00 81.56 80 ASN A CA 1
ATOM 650 C C . ASN A 1 80 ? -8.090 7.789 13.151 1.00 81.56 80 ASN A C 1
ATOM 652 O O . ASN A 1 80 ? -8.649 8.025 14.215 1.00 81.56 80 ASN A O 1
ATOM 656 N N . GLY A 1 81 ? -8.605 6.940 12.255 1.00 68.94 81 GLY A N 1
ATOM 657 C CA . GLY A 1 81 ? -9.839 6.180 12.474 1.00 68.94 81 GLY A CA 1
ATOM 658 C C . GLY A 1 81 ? -9.679 5.015 13.458 1.00 68.94 81 GLY A C 1
ATOM 659 O O . GLY A 1 81 ? -10.615 4.700 14.189 1.00 68.94 81 GLY A O 1
ATOM 660 N N . SER A 1 82 ? -8.494 4.395 13.531 1.00 56.88 82 SER A N 1
ATOM 661 C CA . SER A 1 82 ? -8.182 3.372 14.540 1.00 56.88 82 SER A CA 1
ATOM 662 C C . SER A 1 82 ? -7.999 3.959 15.942 1.00 56.88 82 SER A C 1
ATOM 664 O O . SER A 1 82 ? -8.347 3.296 16.914 1.00 56.88 82 SER A O 1
ATOM 666 N N . ALA A 1 83 ? -7.548 5.216 16.059 1.00 51.41 83 ALA A N 1
ATOM 667 C CA . ALA A 1 83 ? -7.412 5.903 17.348 1.00 51.41 83 ALA A CA 1
ATOM 668 C C . ALA A 1 83 ? -8.757 6.082 18.082 1.00 51.41 83 ALA A C 1
ATOM 670 O O . ALA A 1 83 ? -8.786 6.184 19.304 1.00 51.41 83 ALA A O 1
ATOM 671 N N . SER A 1 84 ? -9.886 6.051 17.365 1.00 43.91 84 SER A N 1
ATOM 672 C CA . SER A 1 84 ? -11.227 6.130 17.959 1.00 43.91 84 SER A CA 1
ATOM 673 C C . SER A 1 84 ? -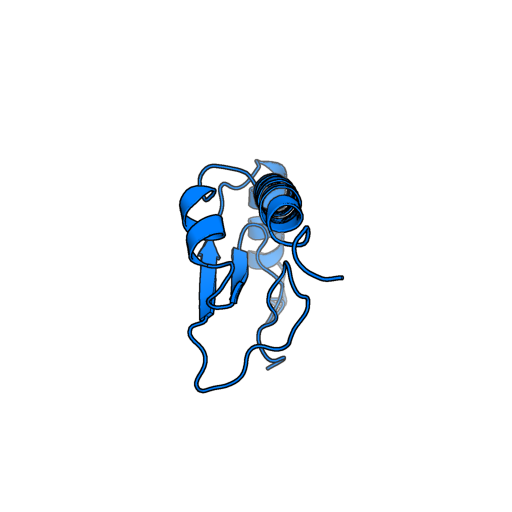11.720 4.816 18.587 1.00 43.91 84 SER A C 1
ATOM 675 O O . SER A 1 84 ? -12.807 4.800 19.161 1.00 43.91 84 SER A O 1
ATOM 677 N N . LYS A 1 85 ? -10.965 3.710 18.486 1.00 45.41 85 LYS A N 1
ATOM 678 C CA . LYS A 1 85 ? -11.309 2.423 19.126 1.00 45.41 85 LYS A CA 1
ATOM 679 C C . LYS A 1 85 ? -10.444 2.069 20.342 1.00 45.41 85 LYS A C 1
ATOM 681 O O . LYS A 1 85 ? -10.783 1.122 21.041 1.00 45.41 85 LYS A O 1
ATOM 686 N N . ASP A 1 86 ? -9.419 2.864 20.654 1.00 43.31 86 ASP A N 1
ATOM 687 C CA . ASP A 1 86 ? -8.561 2.706 21.844 1.00 43.31 86 ASP A CA 1
ATOM 688 C C . ASP A 1 86 ? -9.025 3.556 23.050 1.00 43.31 86 ASP A C 1
ATOM 690 O O . ASP A 1 86 ? -8.260 3.858 23.958 1.00 43.31 86 ASP A O 1
ATOM 694 N N . SER A 1 87 ? -10.306 3.943 23.105 1.00 43.28 87 SER A N 1
ATOM 695 C CA . SER A 1 87 ? -10.901 4.614 24.279 1.00 43.28 87 SER A CA 1
ATOM 696 C C . SER A 1 87 ? -11.564 3.649 25.271 1.00 43.28 87 SER A C 1
ATOM 698 O O . SER A 1 87 ?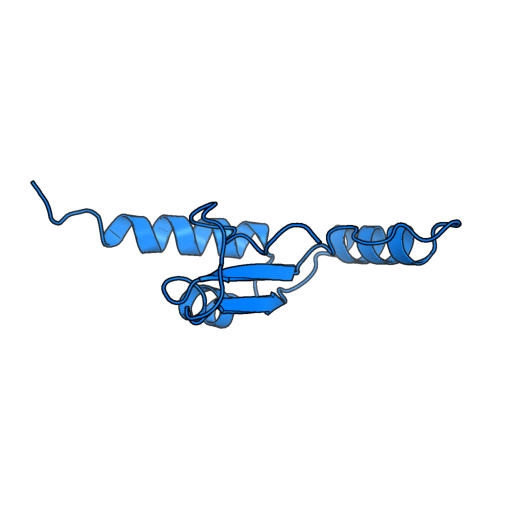 -12.356 4.080 26.107 1.00 43.28 87 SER A O 1
ATOM 700 N N . ARG A 1 88 ? -11.302 2.336 25.192 1.00 47.09 88 ARG A N 1
ATOM 701 C CA . ARG A 1 88 ? -11.936 1.350 26.083 1.00 47.09 88 ARG A CA 1
ATOM 702 C C . ARG A 1 88 ? -10.939 0.374 26.703 1.00 47.09 88 ARG A C 1
ATOM 704 O O . ARG A 1 88 ? -10.911 -0.793 26.339 1.00 47.09 88 ARG A O 1
ATOM 711 N N . ALA A 1 89 ? -10.169 0.893 27.653 1.00 45.69 89 ALA A N 1
ATOM 712 C CA . ALA A 1 89 ? -9.585 0.258 28.846 1.00 45.69 89 ALA A CA 1
ATOM 713 C C . ALA A 1 89 ? -8.384 1.145 29.222 1.00 45.69 89 ALA A C 1
ATOM 715 O O . ALA A 1 89 ? -7.449 1.255 28.443 1.00 45.69 89 ALA A O 1
ATOM 716 N N . LYS A 1 90 ? -8.346 1.845 30.351 1.00 36.03 90 LYS A N 1
ATOM 717 C CA . LYS A 1 90 ? -8.742 1.453 31.699 1.00 36.03 90 LYS A CA 1
ATOM 718 C C . LYS A 1 90 ? -8.841 2.709 32.563 1.00 36.03 90 LYS A C 1
ATOM 720 O O . LYS A 1 90 ? -8.059 3.643 32.285 1.00 36.03 90 LYS A O 1
#

Solvent-accessible surface area (backbone atoms only — not comparable to full-atom values): 5439 Å² total; per-residue (Å²): 131,84,73,55,41,17,76,84,79,70,43,77,56,57,92,96,57,65,61,48,76,48,67,27,35,65,52,75,66,42,47,51,52,46,50,51,54,67,68,38,83,77,66,64,82,87,65,82,57,66,33,54,48,35,24,39,63,88,44,37,62,61,48,64,78,32,24,84,35,39,48,71,56,31,51,52,51,47,53,61,60,52,58,74,68,72,81,80,80,132

=== Feature glossary ===
Each block in this record encodes a different view of the same protein. In brief:

Predicted aligned error. PAE(i, j) answers: if I align the predicted and true structures on residue i, how far off (in Å) do I expect residue j to be? A block-diagonal PAE matrix with low values on the blocks and high values off-diagonal is the signature of a multi-domain protein with confidently predicted domains but uncertain inter-domain orientation.

Contact-map, Ramachandran, and PAE plots. Plot images: a contact map (which residues are close in 3D, as an N×N binary image), a Ramachandran scatter (backbone torsion angles, revealing secondary-structure composition at a glance), and — for AlphaFold structures — a PAE heatmap (pairwise prediction confidence).

Backbone torsions (φ/ψ). φ (phi) and ψ (psi) are the two rotatable backbone dihedrals per residue: φ is the C(i-1)–N–Cα–C torsion, ψ is the N–Cα–C–N(i+1) torsion, both in degrees on (−180°, 180°]. α-helical residues cluster near (−60°, −45°); β-strand residues near (−120°, +130°). A Ramachandran plot is simply a scatter of (φ, ψ) for every residue.

Foldseek 3Di. A 3Di character summarizes, for each residue, the relative orientation of the Cα frame of its nearest spatial neighbor. Because it encodes fold topology rather than chemistry, 3Di alignments detect remote structural similarity that sequence alignment misses.

Radius of gyration, Cα contacts, bounding box. Three whole-structure scalars: the radius of gyration (RMS distance of Cα from centroid, in Å), the count of Cα–Cα contacts (pairs closer than 8 Å and separated by more than four residues in sequence — i.e. tertiary, not local, contacts), and the bounding-box dimensions. Together they distinguish compact globular folds from extended fibres or disordered chains.

Sequence. Sequence gives the chain of amino acids in standard one-letter code (A=alanine, C=cysteine, …, Y=tyrosine), read N→C. It is the only feature that is directly encoded by the gene; all structural features are derived from the folded form of this sequence.

mmCIF coordinates. Atomic coordinates in PDBx/mmCIF format — the same representation the Protein Data Bank distributes. Each line of the _atom_site loop places one backbone atom in Cartesian space (units: ångströms, origin: arbitrary).

Secondary structure (3-state, P-SEA). Three-state secondary structure (P-SEA) collapses the eight DSSP classes into helix (a), strand (b), and coil (c). P-SEA assigns these from Cα geometry alone — distances and angles — without requiring backbone oxygens, so it works on any Cα trace.

InterPro / GO / CATH / organism. Functional annotations link the protein to curated databases. InterPro entries identify conserved domains and families by matching the sequence against member-database signatures (Pfam, PROSITE, CDD, …). Gene Ontology (GO) terms describe molecular function, biological process, and cellular component in a controlled vocabulary. CATH places the structure in a hierarchical fold classification (Class/Architecture/Topology/Homologous-superfamily). The organism is the source species.

B-factor. B-factor (Debye–Waller factor) reflects atomic displacement in the crystal lattice. It is an experimental observable (units Å²), not a prediction; low values mean the atom is pinned down, high values mean it moves or is heterogeneous across the crystal.

Rendered structure images. Structure images are PyMOL renders from six orthogonal camera directions. Cartoon representation draws helices as coils and strands as arrows; sticks shows the backbone as bonds; surface shows the solvent-excluded envelope. Rainbow coloring maps sequence position to hue (blue→red, N→C); chain coloring assigns a distinct color per polypeptide.

Solvent-accessible surface area. Solvent-accessible surface area (SASA) is the area in Å² traced out by the centre of a 1.4 Å probe sphere (a water molecule) rolled over the protein's van der Waals surface (Shrake–Rupley / Lee–Richards construction). Buried residues have near-zero SASA; fully exposed residues can exceed 200 Å². The total SASA scales roughly with the number of surface residues.

Secondary structure (8-state, DSSP). The SS8 string is DSSP's per-residue secondary-structure call. α-helix (H) means an i→i+4 H-bond ladder; β-strand (E) means the residue participates in a β-sheet; 3₁₀ (G) and π (I) are tighter and wider helices; T/S are turns/bends; '-' is loop.

pLDDT. For AlphaFold models, the B-factor field carries pLDDT — the model's own estimate of local accuracy on a 0–100 scale. Regions with pLDDT<50 should be treated as essentially unmodeled; they often correspond to intrinsically disordered segments.

Nearest PDB structures. Nearest PDB neighbors are the top structural matches found by Foldseek when searching this structure against the entire Protein Data Bank. Each hit reports a TM-score (0 to 1; >0.5 almost always implies the same fold) and an E-value. These are *structural* homologs — they may share no detectable sequence similarity.